Protein AF-A0A813L5T6-F1 (afdb_monomer_lite)

InterPro domains:
  IPR019465 Conserved oligomeric Golgi complex subunit 5 [PTHR13228] (2-78)
  IPR048485 Conserved oligomeric Golgi complex subunit 5, helical domain [PF20649] (8-171)

Foldseek 3Di:
DDPVLVVQCVVVVCVVVSVVVVVVLVVLLVQLLVLCVCCLVVVVVVSLLSSLLSCVVVVNNVVSLVVLLVVLLVQLLPQAQAADPCNVVSVVVSVVSVVSSLVSQQSSQVSQQPDADPPPRHGSQVSCVVVVHNTSSVVSVVSNVVSVVVNVVVNVVPVVRVVVVVVPDDD

Structure (mmCIF, N/CA/C/O backbone):
data_AF-A0A813L5T6-F1
#
_entry.id   AF-A0A813L5T6-F1
#
loop_
_atom_site.group_PDB
_atom_site.id
_atom_site.type_symbol
_atom_site.label_atom_id
_atom_site.label_alt_id
_atom_site.label_comp_id
_atom_site.label_asym_id
_atom_site.label_entity_id
_atom_site.label_seq_id
_atom_site.pdbx_PDB_ins_code
_atom_site.Cartn_x
_atom_site.Cartn_y
_atom_site.Cartn_z
_atom_site.occupancy
_atom_site.B_iso_or_equiv
_atom_site.auth_seq_id
_atom_site.auth_comp_id
_atom_site.auth_asym_id
_atom_site.auth_atom_id
_atom_site.pdbx_PDB_model_num
ATOM 1 N N . MET A 1 1 ? 10.820 -14.654 -14.874 1.00 45.53 1 MET A N 1
ATOM 2 C CA . MET A 1 1 ? 12.162 -14.6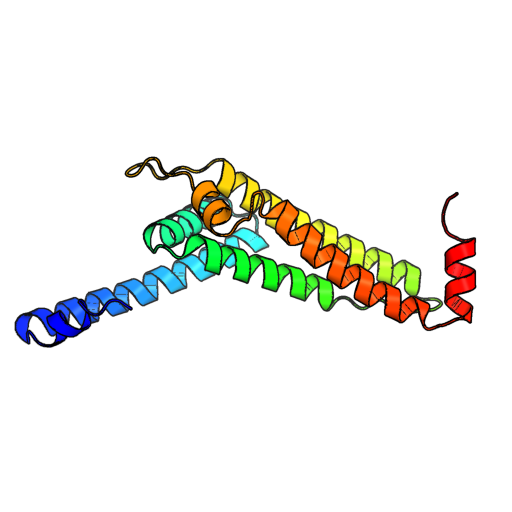13 -15.494 1.00 45.53 1 MET A CA 1
ATOM 3 C C . MET A 1 1 ? 12.047 -15.306 -16.834 1.00 45.53 1 MET A C 1
ATOM 5 O O . MET A 1 1 ? 11.619 -16.454 -16.861 1.00 45.53 1 MET A O 1
ATOM 9 N N . SER A 1 2 ? 12.240 -14.576 -17.932 1.00 45.22 2 SER A N 1
ATOM 10 C CA . SER A 1 2 ? 11.945 -15.094 -19.272 1.00 45.22 2 SER A CA 1
ATOM 11 C C . SER A 1 2 ? 13.064 -16.042 -19.722 1.00 45.22 2 SER A C 1
ATOM 13 O O . SER A 1 2 ? 14.240 -15.810 -19.454 1.00 45.22 2 SER A O 1
ATOM 15 N N . SER A 1 3 ? 12.698 -17.119 -20.417 1.00 49.16 3 SER A N 1
ATOM 16 C CA . SER A 1 3 ? 13.601 -18.161 -20.931 1.00 49.16 3 SER A CA 1
ATOM 17 C C . SER A 1 3 ? 14.729 -17.648 -21.851 1.00 49.16 3 SER A C 1
ATOM 19 O O . SER A 1 3 ? 15.599 -18.431 -22.231 1.00 49.16 3 SER A O 1
ATOM 21 N N . GLN A 1 4 ? 14.717 -16.371 -22.244 1.00 51.31 4 GLN A N 1
ATOM 22 C CA . GLN A 1 4 ? 15.674 -15.782 -23.182 1.00 51.31 4 GLN A CA 1
ATOM 23 C C . GLN A 1 4 ? 16.960 -15.271 -22.512 1.00 51.31 4 GLN A C 1
ATOM 25 O O . GLN A 1 4 ? 18.028 -15.433 -23.098 1.00 51.31 4 GLN A O 1
ATOM 30 N N . GLU A 1 5 ? 16.905 -14.743 -21.281 1.00 53.34 5 GLU A N 1
ATOM 31 C CA . GLU A 1 5 ? 18.108 -14.282 -20.552 1.00 53.34 5 GLU A CA 1
ATOM 32 C C . GLU A 1 5 ? 19.087 -15.443 -20.294 1.00 53.34 5 GLU A C 1
ATOM 34 O O . GLU A 1 5 ? 20.292 -15.315 -20.504 1.00 53.34 5 GLU A O 1
ATOM 39 N N . SER A 1 6 ? 18.550 -16.628 -19.980 1.00 57.72 6 SER A N 1
ATOM 40 C CA . SER A 1 6 ? 19.322 -17.865 -19.785 1.00 57.72 6 SER A CA 1
ATOM 41 C C . SER A 1 6 ? 20.067 -18.339 -21.046 1.00 57.72 6 SER A C 1
ATOM 43 O O . SER A 1 6 ? 21.014 -19.120 -20.944 1.00 57.72 6 SER A O 1
ATOM 45 N N . ASN A 1 7 ? 19.678 -17.883 -22.242 1.00 69.25 7 ASN A N 1
ATOM 46 C CA . ASN A 1 7 ? 20.376 -18.230 -23.483 1.00 69.25 7 ASN A CA 1
ATOM 47 C C . ASN A 1 7 ? 21.547 -17.292 -23.802 1.00 69.25 7 ASN A C 1
ATOM 49 O O . ASN A 1 7 ? 22.483 -17.731 -24.464 1.00 69.25 7 ASN A O 1
ATOM 53 N N . LEU A 1 8 ? 21.539 -16.048 -23.312 1.00 74.62 8 LEU A N 1
ATOM 54 C CA . LEU A 1 8 ? 22.635 -15.098 -23.539 1.00 74.62 8 LEU A CA 1
ATOM 55 C C . LEU A 1 8 ? 23.826 -15.356 -22.606 1.00 74.62 8 LEU A C 1
ATOM 57 O O . LEU A 1 8 ? 24.966 -15.203 -23.026 1.00 74.62 8 LEU A O 1
ATOM 61 N N . GLU A 1 9 ? 23.587 -15.862 -21.391 1.00 69.44 9 GLU A N 1
ATOM 62 C CA . GLU A 1 9 ? 24.652 -16.290 -20.459 1.00 69.44 9 GLU A CA 1
ATOM 63 C C . GLU A 1 9 ? 25.512 -17.454 -20.999 1.00 69.44 9 GLU A C 1
ATOM 65 O O . GLU A 1 9 ? 26.654 -17.660 -20.566 1.00 69.44 9 GLU A O 1
ATOM 70 N N . LYS A 1 10 ? 24.960 -18.222 -21.951 1.00 77.75 10 LYS A N 1
ATOM 71 C CA . LYS A 1 10 ? 25.645 -19.330 -22.636 1.00 77.75 10 LYS A CA 1
ATOM 72 C C . LYS A 1 10 ? 26.619 -18.844 -23.709 1.00 77.75 10 LYS A C 1
ATOM 74 O O . LYS A 1 10 ? 27.488 -19.608 -24.117 1.00 77.75 10 LYS A O 1
ATOM 79 N N . VAL A 1 11 ? 26.494 -17.594 -24.155 1.00 85.44 11 VAL A N 1
ATOM 80 C CA . VAL A 1 11 ? 27.456 -16.961 -25.057 1.00 85.44 11 VAL A CA 1
ATOM 81 C C . VAL A 1 11 ? 28.558 -16.358 -24.192 1.00 85.44 11 VAL A C 1
ATOM 83 O O . VAL A 1 11 ? 28.356 -15.324 -23.564 1.00 85.44 11 VAL A O 1
ATOM 86 N N . GLU A 1 12 ? 29.724 -17.007 -24.130 1.00 82.38 12 GLU A N 1
ATOM 87 C CA . GLU A 1 12 ? 30.806 -16.605 -23.212 1.00 82.38 12 GLU A CA 1
ATOM 88 C C . GLU A 1 12 ? 31.234 -15.143 -23.376 1.00 82.38 12 GLU A C 1
ATOM 90 O O . GLU A 1 12 ? 31.500 -14.477 -22.379 1.00 82.38 12 GLU A O 1
ATOM 95 N N . LEU A 1 13 ? 31.214 -14.629 -24.611 1.00 89.75 13 LEU A N 1
ATOM 96 C CA . LEU A 1 13 ? 31.547 -13.236 -24.912 1.00 89.75 13 LEU A CA 1
ATOM 97 C C . LEU A 1 13 ? 30.579 -12.233 -24.267 1.00 89.75 13 LEU A C 1
ATOM 99 O O . LEU A 1 13 ? 31.000 -11.129 -23.968 1.00 89.75 13 LEU A O 1
ATOM 103 N N . LEU A 1 14 ? 29.310 -12.607 -24.069 1.00 89.75 14 LEU A N 1
ATOM 104 C CA . LEU A 1 14 ? 28.269 -11.731 -23.512 1.00 89.75 14 LEU A CA 1
ATOM 105 C C . LEU A 1 14 ? 28.075 -11.921 -22.005 1.00 89.75 14 LEU A C 1
ATOM 107 O O . LEU A 1 14 ? 27.307 -11.195 -21.372 1.00 89.75 14 LEU A O 1
ATOM 111 N N . ARG A 1 15 ? 28.717 -12.934 -21.412 1.00 88.25 15 ARG A N 1
ATOM 112 C CA . ARG A 1 15 ? 28.550 -13.255 -19.992 1.00 88.25 15 ARG A CA 1
ATOM 113 C C . ARG A 1 15 ? 28.909 -12.074 -19.074 1.00 88.25 15 ARG A C 1
ATOM 115 O O . ARG A 1 15 ? 28.130 -11.834 -18.149 1.00 88.25 15 ARG A O 1
ATOM 122 N N . PRO A 1 16 ? 30.021 -11.337 -19.277 1.00 90.69 16 PRO A N 1
ATOM 123 C CA . PRO A 1 16 ? 30.354 -10.190 -18.431 1.00 90.69 16 PRO A CA 1
ATOM 124 C C . PRO A 1 16 ? 29.270 -9.105 -18.450 1.00 90.69 16 PRO A C 1
ATOM 126 O O . PRO A 1 16 ? 28.887 -8.597 -17.397 1.00 90.69 16 PRO A O 1
ATOM 129 N N . GLU A 1 17 ? 28.726 -8.792 -19.625 1.00 92.44 17 GLU A N 1
ATOM 130 C CA . GLU A 1 17 ? 27.687 -7.782 -19.814 1.00 92.44 17 GLU A CA 1
ATOM 131 C C . GLU A 1 17 ? 26.369 -8.221 -19.181 1.00 92.44 17 GLU A C 1
ATOM 133 O O . GLU A 1 17 ? 25.721 -7.420 -18.512 1.00 92.44 17 GLU A O 1
ATOM 138 N N . VAL A 1 18 ? 25.983 -9.491 -19.333 1.00 89.81 18 VAL A N 1
ATOM 139 C CA . VAL A 1 18 ? 24.761 -10.021 -18.708 1.00 89.81 18 VAL A CA 1
ATOM 140 C C . VAL A 1 18 ? 24.853 -9.952 -17.181 1.00 89.81 18 VAL A C 1
ATOM 142 O O . VAL A 1 18 ? 23.910 -9.494 -16.531 1.00 89.81 18 VAL A O 1
ATOM 145 N N . LEU A 1 19 ? 25.996 -10.334 -16.599 1.00 90.19 19 LEU A N 1
ATOM 146 C CA . LEU A 1 19 ? 26.228 -10.208 -15.156 1.00 90.19 19 LEU A CA 1
ATOM 147 C C . LEU A 1 19 ? 26.190 -8.742 -14.707 1.00 90.19 19 LEU A C 1
ATOM 149 O O . LEU A 1 19 ? 25.531 -8.414 -13.721 1.00 90.19 19 LEU A O 1
ATOM 153 N N . TRP A 1 20 ? 26.824 -7.845 -15.463 1.00 93.44 20 TRP A N 1
ATOM 154 C CA . TRP A 1 20 ? 26.809 -6.416 -15.162 1.00 93.44 20 TRP A CA 1
ATOM 155 C C . TRP A 1 20 ? 25.396 -5.814 -15.231 1.00 93.44 20 TRP A C 1
ATOM 157 O O . TRP A 1 20 ? 24.999 -5.091 -14.315 1.00 93.44 20 TRP A O 1
ATOM 167 N N . ILE A 1 21 ? 24.606 -6.141 -16.263 1.00 91.75 21 ILE A N 1
ATOM 168 C CA . ILE A 1 21 ? 23.203 -5.710 -16.405 1.00 91.75 21 ILE A CA 1
ATOM 169 C C . ILE A 1 21 ? 22.378 -6.209 -15.218 1.00 91.75 21 ILE A C 1
ATOM 171 O O . ILE A 1 21 ? 21.594 -5.446 -14.648 1.00 91.75 21 ILE A O 1
ATOM 175 N N . ARG A 1 22 ? 22.577 -7.465 -14.807 1.00 89.69 22 ARG A N 1
ATOM 176 C CA . ARG A 1 22 ? 21.892 -8.048 -13.652 1.00 89.69 22 ARG A CA 1
ATOM 177 C C . ARG A 1 22 ? 22.216 -7.291 -12.367 1.00 89.69 22 ARG A C 1
ATOM 179 O O . ARG A 1 22 ? 21.299 -6.908 -11.639 1.00 89.69 22 ARG A O 1
ATOM 186 N N . ASP A 1 23 ? 23.491 -7.026 -12.110 1.00 93.44 23 ASP A N 1
ATOM 187 C CA . ASP A 1 23 ? 23.920 -6.287 -10.923 1.00 93.44 23 ASP A CA 1
ATOM 188 C C . ASP A 1 23 ? 23.400 -4.844 -10.935 1.00 93.44 23 ASP A C 1
ATOM 190 O O . ASP A 1 23 ? 22.936 -4.337 -9.910 1.00 93.44 23 ASP A O 1
ATOM 194 N N . CYS A 1 24 ? 23.415 -4.183 -12.097 1.00 92.19 24 CYS A N 1
ATOM 195 C CA . CYS A 1 24 ? 22.773 -2.885 -12.301 1.00 92.19 24 CYS A CA 1
ATOM 196 C C . CYS A 1 24 ? 21.279 -2.940 -11.960 1.00 92.19 24 CYS A C 1
ATOM 198 O O . CYS A 1 24 ? 20.800 -2.102 -11.196 1.00 92.19 24 CYS A O 1
ATOM 200 N N . GLY A 1 25 ? 20.553 -3.941 -12.464 1.00 91.38 25 GLY A N 1
ATOM 201 C CA . GLY A 1 25 ? 19.127 -4.124 -12.201 1.00 91.38 25 GLY A CA 1
ATOM 202 C C . GLY A 1 25 ? 18.817 -4.311 -10.714 1.00 91.38 25 GLY A C 1
ATOM 203 O O . GLY A 1 25 ? 17.872 -3.708 -10.200 1.00 91.38 25 GLY A O 1
ATOM 204 N N . ILE A 1 26 ? 19.645 -5.079 -9.998 1.00 91.81 26 ILE A N 1
ATOM 205 C CA . ILE A 1 26 ? 19.531 -5.251 -8.541 1.00 91.81 26 ILE A CA 1
ATOM 206 C C . ILE A 1 26 ? 19.729 -3.911 -7.824 1.00 91.81 26 ILE A C 1
ATOM 208 O O . ILE A 1 26 ? 18.926 -3.556 -6.959 1.00 91.81 26 ILE A O 1
ATOM 212 N N . ARG A 1 27 ? 20.767 -3.145 -8.189 1.00 94.75 27 ARG A N 1
ATOM 213 C CA . ARG A 1 27 ? 21.044 -1.837 -7.574 1.00 94.75 27 ARG A CA 1
ATOM 214 C C . ARG A 1 27 ? 19.917 -0.838 -7.811 1.00 94.75 27 ARG A C 1
ATOM 216 O O . ARG A 1 27 ? 19.484 -0.197 -6.860 1.00 94.75 27 ARG A O 1
ATOM 223 N N . VAL A 1 28 ? 19.421 -0.742 -9.045 1.00 95.81 28 VAL A N 1
ATOM 224 C CA . VAL A 1 28 ? 18.318 0.159 -9.412 1.00 95.81 28 VAL A CA 1
ATOM 225 C C . VAL A 1 28 ? 17.057 -0.188 -8.626 1.00 95.81 28 VAL A C 1
ATOM 227 O O . VAL A 1 28 ? 16.472 0.690 -8.000 1.00 95.81 28 VAL A O 1
ATOM 230 N N . ARG A 1 29 ? 16.678 -1.473 -8.574 1.00 94.25 29 ARG A N 1
ATOM 231 C CA . ARG A 1 29 ? 15.505 -1.914 -7.805 1.00 94.25 29 ARG A CA 1
ATOM 232 C C . ARG A 1 29 ? 15.652 -1.581 -6.322 1.00 94.25 29 ARG A C 1
ATOM 234 O O . ARG A 1 29 ? 14.725 -1.036 -5.734 1.00 94.25 29 ARG A O 1
ATOM 241 N N . ARG A 1 30 ? 16.817 -1.865 -5.733 1.00 94.69 30 ARG A N 1
ATOM 242 C CA . ARG A 1 30 ? 17.091 -1.568 -4.322 1.00 94.69 30 ARG A CA 1
ATOM 243 C C . ARG A 1 30 ? 17.006 -0.070 -4.031 1.00 94.69 30 ARG A C 1
ATOM 245 O O . ARG A 1 30 ? 16.377 0.305 -3.051 1.00 94.69 30 ARG A O 1
ATOM 252 N N . GLN A 1 31 ? 17.609 0.772 -4.870 1.00 96.25 31 GLN A N 1
ATOM 253 C CA . GLN A 1 31 ? 17.557 2.223 -4.686 1.00 96.25 31 GLN A CA 1
ATOM 254 C C . GLN A 1 31 ? 16.117 2.736 -4.759 1.00 96.25 31 GLN A C 1
ATOM 256 O O . GLN A 1 31 ? 15.689 3.467 -3.875 1.00 96.25 31 GLN A O 1
ATOM 261 N N . SER A 1 32 ? 15.338 2.295 -5.750 1.00 96.56 32 SER A N 1
ATOM 262 C CA . SER A 1 32 ? 13.938 2.711 -5.878 1.00 96.56 32 SER A CA 1
ATOM 263 C C . SER A 1 32 ? 13.052 2.217 -4.735 1.00 96.56 32 SER A C 1
ATOM 265 O O . SER A 1 32 ? 12.101 2.900 -4.371 1.00 96.56 32 SER A O 1
ATOM 267 N N . GLU A 1 33 ? 13.347 1.060 -4.135 1.00 95.19 33 GLU A N 1
ATOM 268 C CA . GLU A 1 33 ? 12.655 0.612 -2.918 1.00 95.19 33 GLU A CA 1
ATOM 269 C C . GLU A 1 33 ? 12.949 1.531 -1.723 1.00 95.19 33 GLU A C 1
ATOM 271 O O . GLU A 1 33 ? 12.037 1.852 -0.962 1.00 95.19 33 GLU A O 1
ATOM 276 N N . GLU A 1 34 ? 14.187 2.000 -1.572 1.00 94.25 34 GLU A N 1
ATOM 277 C CA . GLU A 1 34 ? 14.545 2.963 -0.524 1.00 94.25 34 GLU A CA 1
ATOM 278 C C . GLU A 1 34 ? 13.951 4.354 -0.785 1.00 94.25 34 GLU A C 1
ATOM 280 O O . GLU A 1 34 ? 13.429 4.983 0.142 1.00 94.25 34 GLU A O 1
ATOM 285 N N . ASP A 1 35 ? 13.938 4.804 -2.040 1.00 95.94 35 ASP A N 1
ATOM 286 C CA . ASP A 1 35 ? 13.299 6.057 -2.449 1.00 95.94 35 ASP A CA 1
ATOM 287 C C . ASP A 1 35 ? 11.784 6.012 -2.202 1.00 95.94 35 ASP A C 1
ATOM 289 O O . ASP A 1 35 ? 11.213 6.981 -1.698 1.00 95.94 35 ASP A O 1
ATOM 293 N N . LEU A 1 36 ? 11.131 4.874 -2.480 1.00 96.38 36 LEU A N 1
ATOM 294 C CA . LEU A 1 36 ? 9.711 4.670 -2.194 1.00 96.38 36 LEU A CA 1
ATOM 295 C C . LEU A 1 36 ? 9.437 4.748 -0.689 1.00 96.38 36 LEU A C 1
ATOM 297 O O . LEU A 1 36 ? 8.581 5.520 -0.264 1.00 96.38 36 LEU A O 1
ATOM 301 N N . LYS A 1 37 ? 10.178 3.994 0.134 1.00 92.31 37 LYS A N 1
ATOM 302 C CA . LYS A 1 37 ? 10.002 4.004 1.598 1.00 92.31 37 LYS A CA 1
ATOM 303 C C . LYS A 1 37 ? 10.214 5.394 2.184 1.00 92.31 37 LYS A C 1
ATOM 305 O O . LYS A 1 37 ? 9.410 5.862 2.991 1.00 92.31 37 LYS A O 1
ATOM 310 N N . THR A 1 38 ? 11.297 6.055 1.785 1.00 90.56 38 THR A N 1
ATOM 311 C CA . THR A 1 38 ? 11.644 7.397 2.262 1.00 90.56 38 THR A CA 1
ATOM 312 C C . THR A 1 38 ? 10.600 8.407 1.802 1.00 90.56 38 THR A C 1
ATOM 314 O O . THR A 1 38 ? 10.117 9.206 2.601 1.00 90.56 38 THR A O 1
ATOM 317 N N . GLY A 1 39 ? 10.179 8.309 0.541 1.00 93.81 39 GLY A N 1
ATOM 318 C CA . GLY A 1 39 ? 9.126 9.116 -0.052 1.00 93.81 39 GLY A CA 1
ATOM 319 C C . GLY A 1 39 ? 7.796 9.010 0.691 1.00 93.81 39 GLY A C 1
ATOM 320 O O . GLY A 1 39 ? 7.221 10.034 1.051 1.00 93.81 39 GLY A O 1
ATOM 321 N N . VAL A 1 40 ? 7.353 7.790 1.005 1.00 93.88 40 VAL A N 1
ATOM 322 C CA . VAL A 1 40 ? 6.113 7.536 1.757 1.00 93.88 40 VAL A CA 1
ATOM 323 C C . VAL A 1 40 ? 6.216 8.057 3.192 1.00 93.88 40 VAL A C 1
ATOM 325 O O . VAL A 1 40 ? 5.279 8.668 3.704 1.00 93.88 40 VAL A O 1
ATOM 328 N N . ARG A 1 41 ? 7.352 7.839 3.864 1.00 89.00 41 ARG A N 1
ATOM 329 C CA . ARG A 1 41 ? 7.525 8.218 5.276 1.00 89.00 41 ARG A CA 1
ATOM 330 C C . ARG A 1 41 ? 7.696 9.718 5.481 1.00 89.00 41 ARG A C 1
ATOM 332 O O . ARG A 1 41 ? 7.176 10.246 6.461 1.00 89.00 41 ARG A O 1
ATOM 339 N N . GLN A 1 42 ? 8.437 10.375 4.592 1.00 90.31 42 GLN A N 1
ATOM 340 C CA . GLN A 1 42 ? 8.840 11.779 4.722 1.00 90.31 42 GLN A CA 1
ATOM 341 C C . GLN A 1 42 ? 8.024 12.728 3.834 1.00 90.31 42 GLN A C 1
ATOM 343 O O . GLN A 1 42 ? 8.236 13.934 3.888 1.00 90.31 42 GLN A O 1
ATOM 348 N N . GLY A 1 43 ? 7.120 12.211 2.996 1.00 88.12 43 GLY A N 1
ATOM 349 C CA . GLY A 1 43 ? 6.365 13.026 2.042 1.00 88.12 43 GLY A CA 1
ATOM 350 C C . GLY A 1 43 ? 7.221 13.578 0.895 1.00 88.12 43 GLY A C 1
ATOM 351 O O . GLY A 1 43 ? 6.872 14.594 0.298 1.00 88.12 43 GLY A O 1
ATOM 352 N N . ASN A 1 44 ? 8.353 12.939 0.575 1.00 92.88 44 ASN A N 1
ATOM 353 C CA . ASN A 1 44 ? 9.222 13.375 -0.520 1.00 92.88 44 ASN A CA 1
ATOM 354 C C . ASN A 1 44 ? 8.634 12.947 -1.876 1.00 92.88 44 ASN A C 1
ATOM 356 O O . ASN A 1 44 ? 8.900 11.851 -2.376 1.00 92.88 44 ASN A O 1
ATOM 360 N N . GLN A 1 45 ? 7.847 13.839 -2.481 1.00 91.62 45 GLN A N 1
ATOM 361 C CA . GLN A 1 45 ? 7.168 13.593 -3.756 1.00 91.62 45 GLN A CA 1
ATOM 362 C C . GLN A 1 45 ? 8.129 13.321 -4.920 1.00 91.62 45 GLN A C 1
ATOM 364 O O . GLN A 1 45 ? 7.792 12.549 -5.816 1.00 91.62 45 GLN A O 1
ATOM 369 N N . ILE A 1 46 ? 9.330 13.911 -4.917 1.00 91.81 46 ILE A N 1
ATOM 370 C CA . ILE A 1 46 ? 10.324 13.687 -5.977 1.00 91.81 46 ILE A CA 1
ATOM 371 C C . ILE A 1 46 ? 10.827 12.243 -5.908 1.00 91.81 46 ILE A C 1
ATOM 373 O O . ILE A 1 46 ? 10.809 11.546 -6.922 1.00 91.81 46 ILE A O 1
ATOM 377 N N . ALA A 1 47 ? 11.204 11.774 -4.714 1.00 93.69 47 ALA A N 1
ATOM 378 C CA . ALA A 1 47 ? 11.650 10.397 -4.502 1.00 93.69 47 ALA A CA 1
ATOM 379 C C . ALA A 1 47 ? 10.555 9.382 -4.873 1.00 93.69 47 ALA A C 1
ATOM 381 O O . ALA A 1 47 ? 10.821 8.435 -5.612 1.00 93.69 47 ALA A O 1
ATOM 382 N N . LEU A 1 48 ? 9.304 9.632 -4.457 1.00 95.00 48 LEU A N 1
ATOM 383 C CA . LEU A 1 48 ? 8.150 8.823 -4.867 1.00 95.00 48 LEU A CA 1
ATOM 384 C C . LEU A 1 48 ? 8.006 8.787 -6.387 1.00 95.00 48 LEU A C 1
ATOM 386 O O . LEU A 1 48 ? 7.933 7.720 -6.988 1.00 95.00 48 LEU A O 1
ATOM 390 N N . SER A 1 49 ? 7.999 9.958 -7.021 1.00 93.94 49 SER A N 1
ATOM 391 C CA . SER A 1 49 ? 7.843 10.095 -8.463 1.00 93.94 49 SER A CA 1
ATOM 392 C C . SER A 1 49 ? 8.905 9.289 -9.219 1.00 93.94 49 SER A C 1
ATOM 394 O O . SER A 1 49 ? 8.554 8.529 -10.127 1.00 93.94 49 SER A O 1
ATOM 396 N N . VAL A 1 50 ? 10.178 9.395 -8.831 1.00 94.31 50 VAL A N 1
ATOM 397 C CA . VAL A 1 50 ? 11.281 8.642 -9.448 1.00 94.31 50 VAL A CA 1
ATOM 398 C C . VAL A 1 50 ? 11.109 7.137 -9.235 1.00 94.31 50 VAL A C 1
ATOM 400 O O . VAL A 1 50 ? 11.147 6.381 -10.208 1.00 94.31 50 VAL A O 1
ATOM 403 N N . ALA A 1 51 ? 10.847 6.700 -8.001 1.00 96.88 51 ALA A N 1
ATOM 404 C CA . ALA A 1 51 ? 10.664 5.288 -7.677 1.00 96.88 51 ALA A CA 1
ATOM 405 C C . ALA A 1 51 ? 9.523 4.649 -8.484 1.00 96.88 51 ALA A C 1
ATOM 407 O O . ALA A 1 51 ? 9.703 3.591 -9.089 1.00 96.88 51 ALA A O 1
ATOM 408 N N . LEU A 1 52 ? 8.367 5.318 -8.561 1.00 96.62 52 LEU A N 1
ATOM 409 C CA . LEU A 1 52 ? 7.215 4.833 -9.323 1.00 96.62 52 LEU A CA 1
ATOM 410 C C . LEU A 1 52 ? 7.548 4.658 -10.808 1.00 96.62 52 LEU A C 1
ATOM 412 O O . LEU A 1 52 ? 7.146 3.661 -11.405 1.00 96.62 52 LEU A O 1
ATOM 416 N N . GLN A 1 53 ? 8.301 5.591 -11.402 1.00 95.75 53 GLN A N 1
ATOM 417 C CA . GLN A 1 53 ? 8.709 5.476 -12.805 1.00 95.75 53 GLN A CA 1
ATOM 418 C C . GLN A 1 53 ? 9.623 4.273 -13.031 1.00 95.75 53 GLN A C 1
ATOM 420 O O . GLN A 1 53 ? 9.431 3.528 -13.99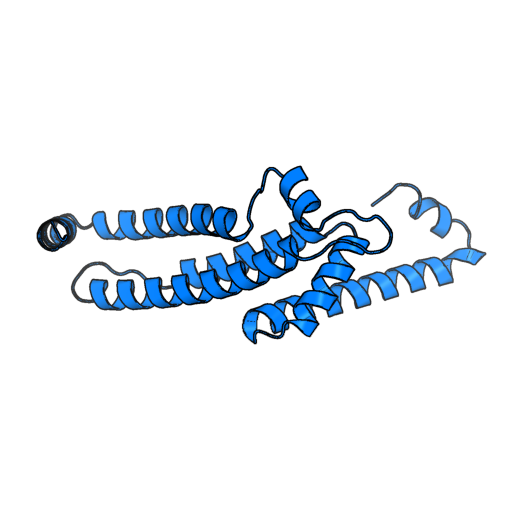1 1.00 95.75 53 GLN A O 1
ATOM 425 N N . VAL A 1 54 ? 10.587 4.044 -12.137 1.00 96.06 54 VAL A N 1
ATOM 426 C CA . VAL A 1 54 ? 11.456 2.867 -12.224 1.00 96.06 54 VAL A CA 1
ATOM 427 C C . VAL A 1 54 ? 10.630 1.587 -12.131 1.00 96.06 54 VAL A C 1
ATOM 429 O O . VAL A 1 54 ? 10.798 0.693 -12.958 1.00 96.06 54 VAL A O 1
ATOM 432 N N . PHE A 1 55 ? 9.696 1.489 -11.184 1.00 96.81 55 PHE A N 1
ATOM 433 C CA . PHE A 1 55 ? 8.866 0.291 -11.061 1.00 96.81 55 PHE A CA 1
ATOM 434 C C . PHE A 1 55 ? 7.922 0.082 -12.241 1.00 96.81 55 PHE A C 1
ATOM 436 O O . PHE A 1 55 ? 7.688 -1.068 -12.612 1.00 96.81 55 PHE A O 1
ATOM 443 N N . PHE A 1 56 ? 7.409 1.154 -12.845 1.00 96.50 56 PHE A N 1
ATOM 444 C CA . PHE A 1 56 ? 6.640 1.065 -14.081 1.00 96.50 56 PHE A CA 1
ATOM 445 C C . PHE A 1 56 ? 7.492 0.472 -15.210 1.00 96.50 56 PHE A C 1
ATOM 447 O O . PHE A 1 56 ? 7.109 -0.532 -15.810 1.00 96.50 56 PHE A O 1
ATOM 454 N N . ASN A 1 57 ? 8.695 1.016 -15.420 1.00 94.50 57 ASN A N 1
ATOM 455 C CA . ASN A 1 57 ? 9.618 0.563 -16.464 1.00 94.50 57 ASN A CA 1
ATOM 456 C C . ASN A 1 57 ? 10.077 -0.888 -16.247 1.00 94.50 57 ASN A C 1
ATOM 458 O O . ASN A 1 57 ? 10.231 -1.644 -17.202 1.00 94.50 57 ASN A O 1
ATOM 462 N N . LEU A 1 58 ? 10.256 -1.297 -14.987 1.00 93.81 58 LEU A N 1
ATOM 463 C CA . LEU A 1 58 ? 10.594 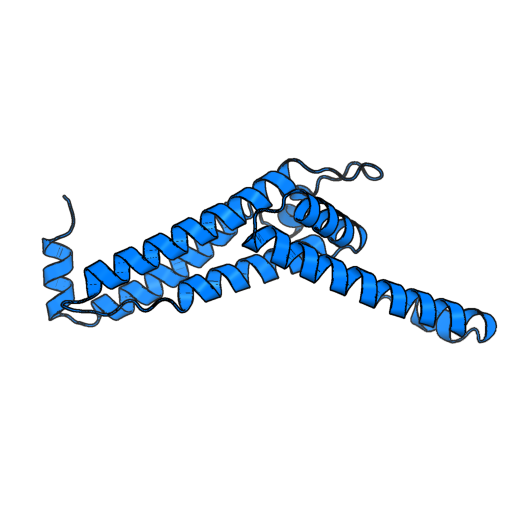-2.671 -14.600 1.00 93.81 58 LEU A CA 1
ATOM 464 C C . LEU A 1 58 ? 9.377 -3.611 -14.536 1.00 93.81 58 LEU A C 1
ATOM 466 O O . LEU A 1 58 ? 9.519 -4.744 -14.070 1.00 93.81 58 LEU A O 1
ATOM 470 N N . GLN A 1 59 ? 8.192 -3.151 -14.954 1.00 94.06 59 GLN A N 1
ATOM 471 C CA . GLN A 1 59 ? 6.934 -3.907 -14.945 1.00 94.06 59 GLN A CA 1
ATOM 472 C C . GLN A 1 59 ? 6.595 -4.508 -13.571 1.00 94.06 59 GLN A C 1
ATOM 474 O O . GLN A 1 59 ? 6.026 -5.591 -13.457 1.00 94.06 59 GLN A O 1
ATOM 479 N N . SER A 1 60 ? 6.956 -3.801 -12.501 1.00 95.62 60 SER A N 1
ATOM 480 C CA . SER A 1 60 ? 6.732 -4.230 -11.121 1.00 95.62 60 SER A CA 1
ATOM 481 C C . SER A 1 60 ? 6.051 -3.165 -10.265 1.00 95.62 60 SER A C 1
ATOM 483 O O . SER A 1 60 ? 6.183 -3.202 -9.046 1.00 95.62 60 SER A O 1
ATOM 485 N N . LEU A 1 61 ? 5.342 -2.215 -10.882 1.00 96.75 61 LEU A N 1
ATOM 486 C CA . LEU A 1 61 ? 4.661 -1.124 -10.180 1.00 96.75 61 LEU A CA 1
ATOM 487 C C . LEU A 1 61 ? 3.633 -1.638 -9.166 1.00 96.75 61 LEU A C 1
ATOM 489 O O . LEU A 1 61 ? 3.776 -1.372 -7.975 1.00 96.75 61 LEU A O 1
ATOM 493 N N . TRP A 1 62 ? 2.639 -2.412 -9.610 1.00 97.12 62 TRP A N 1
ATOM 494 C CA . TRP A 1 62 ? 1.592 -2.909 -8.714 1.00 97.12 62 TRP A CA 1
ATOM 495 C C . TRP A 1 62 ? 2.127 -3.775 -7.558 1.00 97.12 62 TRP A C 1
ATOM 497 O O . TRP A 1 62 ? 1.797 -3.472 -6.411 1.00 97.12 62 TRP A O 1
ATOM 507 N N . PRO A 1 63 ? 3.008 -4.773 -7.782 1.00 96.94 63 PRO A N 1
ATOM 508 C CA . PRO A 1 63 ? 3.599 -5.537 -6.684 1.00 96.94 63 PRO A CA 1
ATOM 509 C C . PRO A 1 63 ? 4.262 -4.669 -5.605 1.00 96.94 63 PRO A C 1
ATOM 511 O O . PRO A 1 63 ? 4.143 -4.971 -4.419 1.00 96.94 63 PRO A O 1
ATOM 514 N N . GLN A 1 64 ? 4.932 -3.582 -5.999 1.00 97.00 64 GLN A N 1
ATOM 515 C CA . GLN A 1 64 ? 5.611 -2.682 -5.063 1.00 97.00 64 GLN A CA 1
ATOM 516 C C . GLN A 1 64 ? 4.629 -1.771 -4.316 1.00 97.00 64 GLN A C 1
ATOM 518 O O . GLN A 1 64 ? 4.753 -1.606 -3.104 1.00 97.00 64 GLN A O 1
ATOM 523 N N . LEU A 1 65 ? 3.604 -1.251 -5.001 1.00 97.19 65 LEU A N 1
ATOM 524 C CA . LEU A 1 65 ? 2.521 -0.489 -4.368 1.00 97.19 65 LEU A CA 1
ATOM 525 C C . LEU A 1 65 ? 1.750 -1.340 -3.354 1.00 97.19 65 LEU A C 1
ATOM 527 O O . LEU A 1 65 ? 1.519 -0.906 -2.227 1.00 97.19 65 LEU A O 1
ATOM 531 N N . LYS A 1 66 ? 1.409 -2.577 -3.727 1.00 97.06 66 LYS A N 1
ATOM 532 C CA . LYS A 1 66 ? 0.733 -3.536 -2.850 1.00 97.06 66 LYS A CA 1
ATOM 533 C C . LYS A 1 66 ? 1.574 -3.859 -1.616 1.00 97.06 66 LYS A C 1
ATOM 535 O O . LYS A 1 66 ? 1.036 -3.895 -0.513 1.00 97.06 66 LYS A O 1
ATOM 540 N N . LYS A 1 67 ? 2.885 -4.060 -1.790 1.00 96.75 67 LYS A N 1
ATOM 541 C CA . LYS A 1 67 ? 3.827 -4.297 -0.687 1.00 96.75 67 LYS A CA 1
ATOM 542 C C . LYS A 1 67 ? 3.839 -3.127 0.298 1.00 96.75 67 LYS A C 1
ATOM 544 O O . LYS A 1 67 ? 3.598 -3.344 1.478 1.00 96.75 67 LYS A O 1
ATOM 549 N N . VAL A 1 68 ? 4.035 -1.897 -0.180 1.00 96.31 68 VAL A N 1
ATOM 550 C CA . VAL A 1 68 ? 4.014 -0.704 0.686 1.00 96.31 68 VAL A CA 1
ATOM 551 C C . VAL A 1 68 ? 2.658 -0.522 1.365 1.00 96.31 68 VAL A C 1
ATOM 553 O O . VAL A 1 68 ? 2.607 -0.253 2.559 1.00 96.31 68 VAL A O 1
ATOM 556 N N . SER A 1 69 ? 1.552 -0.725 0.646 1.00 96.44 69 SER A N 1
ATOM 557 C CA . SER A 1 69 ? 0.210 -0.657 1.232 1.00 96.44 69 SER A CA 1
ATOM 558 C C . SER A 1 69 ? 0.032 -1.668 2.369 1.00 96.44 69 SER A C 1
ATOM 560 O O . SER A 1 69 ? -0.610 -1.348 3.368 1.00 96.44 69 SER A O 1
ATOM 562 N N . ALA A 1 70 ? 0.587 -2.875 2.229 1.00 96.81 70 ALA A N 1
ATOM 563 C CA . ALA A 1 70 ? 0.546 -3.899 3.267 1.00 96.81 70 ALA A CA 1
ATOM 564 C C . ALA A 1 70 ? 1.427 -3.536 4.474 1.00 96.81 70 ALA A C 1
ATOM 566 O O . ALA A 1 70 ? 0.990 -3.720 5.604 1.00 96.81 70 ALA A O 1
ATOM 567 N N . GLU A 1 71 ? 2.617 -2.968 4.256 1.00 95.94 71 GLU A N 1
ATOM 568 C CA . GLU A 1 71 ? 3.497 -2.487 5.334 1.00 95.94 71 GLU A CA 1
ATOM 569 C C . GLU A 1 71 ? 2.815 -1.378 6.163 1.00 95.94 71 GLU A C 1
ATOM 571 O O . GLU A 1 71 ? 2.804 -1.431 7.392 1.00 95.94 71 GLU A O 1
ATOM 576 N N . LEU A 1 72 ? 2.162 -0.409 5.508 1.00 95.75 72 LEU A N 1
ATOM 577 C CA . LEU A 1 72 ? 1.411 0.652 6.197 1.00 95.75 72 LEU A CA 1
ATOM 578 C C . LEU A 1 72 ? 0.192 0.094 6.952 1.00 95.75 72 LEU A C 1
ATOM 580 O O . LEU A 1 72 ? -0.130 0.548 8.052 1.00 95.75 72 LEU A O 1
ATOM 584 N N . LEU A 1 73 ? -0.484 -0.907 6.380 1.00 96.50 73 LEU A N 1
ATOM 585 C CA . LEU A 1 73 ? -1.584 -1.602 7.046 1.00 96.50 73 LEU A CA 1
ATOM 586 C C . LEU A 1 73 ? -1.095 -2.372 8.276 1.00 96.50 73 LEU A C 1
ATOM 588 O O . LEU A 1 73 ? -1.797 -2.412 9.283 1.00 96.50 73 LEU A O 1
ATOM 592 N N . GLU A 1 74 ? 0.092 -2.971 8.212 1.00 95.62 74 GLU A N 1
ATOM 593 C CA . GLU A 1 74 ? 0.687 -3.695 9.330 1.00 95.62 74 GLU A CA 1
ATOM 594 C C . GLU A 1 74 ? 0.997 -2.755 10.503 1.00 95.62 74 GLU A C 1
ATOM 596 O O . GLU A 1 74 ? 0.636 -3.072 11.637 1.00 95.62 74 GLU A O 1
ATOM 601 N N . GLU A 1 75 ? 1.549 -1.564 10.240 1.00 92.62 75 GLU A N 1
ATOM 602 C CA . GLU A 1 75 ? 1.744 -0.526 11.267 1.00 92.62 75 GLU A CA 1
ATOM 603 C C . GLU A 1 75 ? 0.417 -0.186 11.975 1.00 92.62 75 GLU A C 1
ATOM 605 O O . GLU A 1 75 ? 0.354 -0.103 13.204 1.00 92.62 75 GLU A O 1
ATOM 610 N N . PHE A 1 76 ? -0.680 -0.064 11.217 1.00 94.25 76 PHE A N 1
ATOM 611 C CA . PHE A 1 76 ? -2.019 0.098 11.787 1.00 94.25 76 PHE A CA 1
ATOM 612 C C . PHE A 1 76 ? -2.489 -1.144 12.553 1.00 94.25 76 PHE A C 1
ATOM 614 O O . PHE A 1 76 ? -3.043 -1.025 13.646 1.00 94.25 76 PHE A O 1
ATOM 621 N N . ALA A 1 77 ? -2.288 -2.347 12.018 1.00 92.69 77 ALA A N 1
ATOM 622 C CA . ALA A 1 77 ? -2.734 -3.596 12.626 1.00 92.69 77 ALA A CA 1
ATOM 623 C C . ALA A 1 77 ? -2.041 -3.873 13.972 1.00 92.69 77 ALA A C 1
ATOM 625 O O . ALA A 1 77 ? -2.677 -4.422 14.875 1.00 92.69 77 ALA A O 1
ATOM 626 N N . GLN A 1 78 ? -0.791 -3.439 14.136 1.00 92.12 78 GLN A N 1
ATOM 627 C CA . GLN A 1 78 ? -0.015 -3.595 15.368 1.00 92.12 78 GLN A CA 1
ATOM 628 C C . GLN A 1 78 ? -0.464 -2.656 16.503 1.00 92.12 78 GLN A C 1
ATOM 630 O O . GLN A 1 78 ? -0.237 -2.973 17.671 1.00 92.12 78 GLN A O 1
ATOM 635 N N . ALA A 1 79 ? -1.152 -1.545 16.207 1.00 92.12 79 ALA A N 1
ATOM 636 C CA . ALA A 1 79 ? -1.666 -0.648 17.246 1.00 92.12 79 ALA A CA 1
ATOM 637 C C . ALA A 1 79 ? -2.666 -1.386 18.172 1.00 92.12 79 ALA A C 1
ATOM 639 O O . ALA A 1 79 ? -3.646 -1.956 17.682 1.00 92.12 79 ALA A O 1
ATOM 640 N N . PRO A 1 80 ? -2.472 -1.416 19.501 1.00 90.62 80 PRO A N 1
ATOM 641 C CA . PRO A 1 80 ? -3.335 -2.184 20.394 1.00 90.62 80 PRO A CA 1
ATOM 642 C C . PRO A 1 80 ? -4.717 -1.539 20.522 1.00 90.62 80 PRO A C 1
ATOM 644 O O . PRO A 1 80 ? -4.830 -0.323 20.637 1.00 90.62 80 PRO A O 1
ATOM 647 N N . LEU A 1 81 ? -5.773 -2.355 20.546 1.00 92.94 81 LEU A N 1
ATOM 648 C CA . LEU A 1 81 ? -7.136 -1.910 20.847 1.00 92.94 81 LEU A CA 1
ATOM 649 C C . LEU A 1 81 ? -7.680 -2.723 22.037 1.00 92.94 81 LEU A C 1
ATOM 651 O O . LEU A 1 81 ? -8.269 -3.786 21.826 1.00 92.94 81 LEU A O 1
ATOM 655 N N . PRO A 1 82 ? -7.413 -2.292 23.285 1.00 91.19 82 PRO A N 1
ATOM 656 C CA . PRO A 1 82 ? -7.852 -3.004 24.481 1.00 91.19 82 PRO A CA 1
ATOM 657 C C . PRO A 1 82 ? -9.351 -2.805 24.743 1.00 91.19 82 PRO A C 1
ATOM 659 O O . PRO A 1 82 ? -9.930 -1.791 24.363 1.00 91.19 82 PRO A O 1
ATOM 662 N N . ALA A 1 83 ? -9.969 -3.758 25.441 1.00 88.12 83 ALA A N 1
ATOM 663 C CA . ALA A 1 83 ? -11.290 -3.571 26.042 1.00 88.12 83 ALA A CA 1
ATOM 664 C C . ALA A 1 83 ? -11.177 -2.883 27.417 1.00 88.12 83 ALA A C 1
ATOM 666 O O . ALA A 1 83 ? -10.120 -2.916 28.052 1.00 88.12 83 ALA A O 1
ATOM 667 N N . GLY A 1 84 ? -12.273 -2.289 27.898 1.00 87.19 84 GLY A N 1
ATOM 668 C CA . GLY A 1 84 ? -12.345 -1.696 29.236 1.00 87.19 84 GLY A CA 1
ATOM 669 C C . GLY A 1 84 ? -11.890 -0.235 29.296 1.00 87.19 84 GLY A C 1
ATOM 670 O O . GLY A 1 84 ? -12.053 0.519 28.342 1.00 87.19 84 GLY A O 1
ATOM 671 N N . ALA A 1 85 ? -11.335 0.181 30.438 1.00 86.69 85 ALA A N 1
ATOM 672 C CA . ALA A 1 85 ? -11.081 1.593 30.756 1.00 86.69 85 ALA A CA 1
ATOM 673 C C . ALA A 1 85 ? -10.158 2.321 29.757 1.00 86.69 85 ALA A C 1
ATOM 675 O O . ALA A 1 85 ? -10.321 3.517 29.536 1.00 86.69 85 ALA A O 1
ATOM 676 N N . CYS A 1 86 ? -9.223 1.607 29.122 1.00 89.88 86 CYS A N 1
ATOM 677 C CA . CYS A 1 86 ? -8.283 2.185 28.155 1.00 89.88 86 CYS A CA 1
ATOM 678 C C . CYS A 1 86 ? -8.780 2.134 26.700 1.00 89.88 86 CYS A C 1
ATOM 680 O O . CYS A 1 86 ? -8.029 2.494 25.795 1.00 89.88 86 CYS A O 1
ATOM 682 N N . PHE A 1 87 ? -10.006 1.663 26.444 1.00 91.31 87 PHE A N 1
ATOM 683 C CA . PHE A 1 87 ? -10.519 1.495 25.083 1.00 91.31 87 PHE A CA 1
ATOM 684 C C . PHE A 1 87 ? -10.549 2.807 24.304 1.00 91.31 87 PHE A C 1
ATOM 686 O O . PHE A 1 87 ? -10.053 2.832 23.187 1.00 91.31 87 PHE A O 1
ATOM 693 N N . HIS A 1 88 ? -11.090 3.887 24.878 1.00 91.00 88 HIS A N 1
ATOM 694 C CA . HIS A 1 88 ? -11.221 5.171 24.174 1.00 91.00 88 HIS A CA 1
ATOM 695 C C . HIS A 1 88 ? -9.858 5.734 23.768 1.00 91.00 88 HIS A C 1
ATOM 697 O O . HIS A 1 88 ? -9.669 6.111 22.616 1.00 91.00 88 HIS A O 1
ATOM 703 N N . GLN A 1 89 ? -8.876 5.677 24.672 1.00 93.31 89 GLN A N 1
ATOM 704 C CA . GLN A 1 89 ? -7.494 6.055 24.369 1.00 93.31 89 GLN A CA 1
ATOM 705 C C . GLN A 1 89 ? -6.884 5.150 23.285 1.00 93.31 89 GLN A C 1
ATOM 707 O O . GLN A 1 89 ? -6.249 5.630 22.350 1.00 93.31 89 GLN A O 1
ATOM 712 N N . GLY A 1 90 ? -7.086 3.832 23.381 1.00 93.94 90 GLY A N 1
ATOM 713 C CA . GLY A 1 90 ? -6.614 2.889 22.366 1.00 93.94 90 GLY A CA 1
ATOM 714 C C . GLY A 1 90 ? -7.266 3.120 21.001 1.00 93.94 90 GLY A C 1
ATOM 715 O O . GLY A 1 90 ? -6.588 3.066 19.977 1.00 93.94 90 GLY A O 1
ATOM 716 N N . LEU A 1 91 ? -8.566 3.416 20.975 1.00 94.12 91 LEU A N 1
ATOM 717 C CA . LEU A 1 91 ? -9.325 3.742 19.775 1.00 94.12 91 LEU A CA 1
ATOM 718 C C . LEU A 1 91 ? -8.792 5.020 19.133 1.00 94.12 91 LEU A C 1
ATOM 720 O O . LEU A 1 91 ? -8.522 5.015 17.937 1.00 94.12 91 LEU A O 1
ATOM 724 N N . GLU A 1 92 ? -8.584 6.073 19.921 1.00 94.56 92 GLU A N 1
ATOM 725 C CA . GLU A 1 92 ? -8.013 7.331 19.446 1.00 94.56 92 GLU A CA 1
ATOM 726 C C . GLU A 1 92 ? -6.653 7.103 18.775 1.00 94.56 92 GLU A C 1
ATOM 728 O O . GLU A 1 92 ? -6.465 7.494 17.624 1.00 94.56 92 GLU A O 1
ATOM 733 N N . VAL A 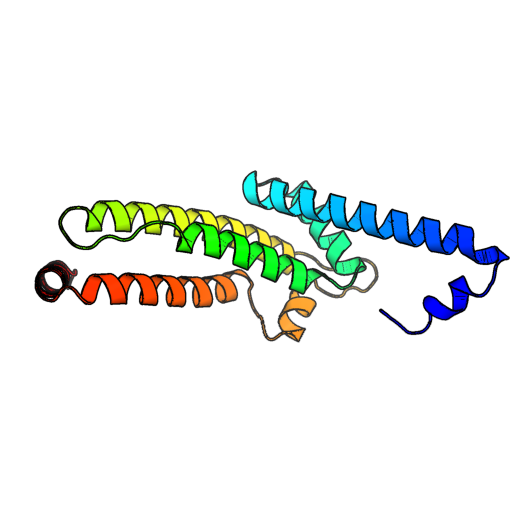1 93 ? -5.741 6.379 19.432 1.00 95.12 93 VAL A N 1
ATOM 734 C CA . VAL A 1 93 ? -4.424 6.045 18.864 1.00 95.12 93 VAL A CA 1
ATOM 735 C C . VAL A 1 93 ? -4.561 5.226 17.575 1.00 95.12 93 VAL A C 1
ATOM 737 O O . VAL A 1 93 ? -3.883 5.511 16.590 1.00 95.12 93 VAL A O 1
ATOM 740 N N . ASN A 1 94 ? -5.459 4.235 17.533 1.00 95.06 94 ASN A N 1
ATOM 741 C CA . ASN A 1 94 ? -5.704 3.450 16.316 1.00 95.06 94 ASN A CA 1
ATOM 742 C C . ASN A 1 94 ? -6.193 4.331 15.160 1.00 95.06 94 ASN A C 1
ATOM 744 O O . ASN A 1 94 ? -5.730 4.163 14.033 1.00 95.06 94 ASN A O 1
ATOM 748 N N . LEU A 1 95 ? -7.118 5.257 15.428 1.00 95.38 95 LEU A N 1
ATOM 749 C CA . LEU A 1 95 ? -7.656 6.168 14.421 1.00 95.38 95 LEU A CA 1
ATOM 750 C C . LEU A 1 95 ? -6.604 7.178 13.954 1.00 95.38 95 LEU A C 1
ATOM 752 O O . LEU A 1 95 ? -6.514 7.429 12.757 1.00 95.38 95 LEU A O 1
ATOM 756 N N . GLN A 1 96 ? -5.765 7.697 14.854 1.00 96.25 96 GLN A N 1
ATOM 757 C CA . GLN A 1 96 ? -4.641 8.566 14.490 1.00 96.25 96 GLN A CA 1
ATOM 758 C C . GLN A 1 96 ? -3.666 7.853 13.545 1.00 96.25 96 GLN A C 1
ATOM 760 O O . GLN A 1 96 ? -3.293 8.409 12.511 1.00 96.25 96 GLN A O 1
ATOM 765 N N . VAL A 1 97 ? -3.302 6.600 13.853 1.00 96.12 97 VAL A N 1
ATOM 766 C CA . VAL A 1 97 ? -2.459 5.788 12.963 1.00 96.12 97 VAL A CA 1
ATOM 767 C C . VAL A 1 97 ? -3.168 5.555 11.630 1.00 96.12 97 VAL A C 1
ATOM 769 O O . VAL A 1 97 ? -2.575 5.798 10.583 1.00 96.12 97 VAL A O 1
ATOM 772 N N . LEU A 1 98 ? -4.443 5.155 11.638 1.00 96.19 98 LEU A N 1
ATOM 773 C CA . LEU A 1 98 ? -5.209 4.915 10.413 1.00 96.19 98 LEU A CA 1
ATOM 774 C C . LEU A 1 98 ? -5.274 6.153 9.509 1.00 96.19 98 LEU A C 1
ATOM 776 O O . LEU A 1 98 ? -5.051 6.037 8.305 1.00 96.19 98 LEU A O 1
ATOM 780 N N . VAL A 1 99 ? -5.539 7.331 10.078 1.00 96.12 99 VAL A N 1
ATOM 781 C CA . VAL A 1 99 ? -5.559 8.605 9.346 1.00 96.12 99 VAL A CA 1
ATOM 782 C C . VAL A 1 99 ? -4.188 8.884 8.734 1.00 96.12 99 VAL A C 1
ATOM 784 O O . VAL A 1 99 ? -4.105 9.141 7.534 1.00 96.12 99 VAL A O 1
ATOM 787 N N . ALA A 1 100 ? -3.109 8.758 9.512 1.00 95.38 100 ALA A N 1
ATOM 788 C CA . ALA A 1 100 ? -1.753 8.995 9.022 1.00 95.38 100 ALA A CA 1
ATOM 789 C C . ALA A 1 100 ? -1.380 8.064 7.854 1.00 95.38 100 ALA A C 1
ATOM 791 O O . ALA A 1 100 ? -0.856 8.525 6.837 1.00 95.38 100 ALA A O 1
ATOM 792 N N . GLN A 1 101 ? -1.687 6.766 7.958 1.00 95.62 101 GLN A N 1
ATOM 793 C CA . GLN A 1 101 ? -1.404 5.813 6.881 1.00 95.62 101 GLN A CA 1
ATOM 794 C C . GLN A 1 101 ? -2.293 6.037 5.657 1.00 95.62 101 GLN A C 1
ATOM 796 O O . GLN A 1 101 ? -1.805 5.977 4.531 1.00 95.62 101 GLN A O 1
ATOM 801 N N . THR A 1 102 ? -3.567 6.377 5.860 1.00 96.19 102 THR A N 1
ATOM 802 C CA . THR A 1 102 ? -4.483 6.708 4.761 1.00 96.19 102 THR A CA 1
ATOM 803 C C . THR A 1 102 ? -3.979 7.911 3.972 1.00 96.19 102 THR A C 1
ATOM 805 O O . THR A 1 102 ? -3.966 7.864 2.748 1.00 96.19 102 THR A O 1
ATOM 808 N N . MET A 1 103 ? -3.512 8.968 4.645 1.00 95.25 103 MET A N 1
ATOM 809 C CA . MET A 1 103 ? -2.950 10.143 3.969 1.00 95.25 103 MET A CA 1
ATOM 810 C C . MET A 1 103 ? -1.729 9.781 3.117 1.00 95.25 103 MET A C 1
ATOM 812 O O . MET A 1 103 ? -1.609 10.238 1.984 1.00 95.25 103 MET A O 1
ATOM 816 N N . ARG A 1 104 ? -0.840 8.922 3.630 1.00 95.81 104 ARG A N 1
ATOM 817 C CA . ARG A 1 104 ? 0.334 8.445 2.884 1.00 95.81 104 ARG A CA 1
ATOM 818 C C . ARG A 1 104 ? -0.051 7.645 1.641 1.00 95.81 104 ARG A C 1
ATOM 820 O O . ARG A 1 104 ? 0.523 7.866 0.577 1.00 95.81 104 ARG A O 1
ATOM 827 N N . VAL A 1 105 ? -1.020 6.737 1.767 1.00 96.88 105 VAL A N 1
ATOM 828 C CA . VAL A 1 105 ? -1.541 5.966 0.629 1.00 96.88 105 VAL A CA 1
ATOM 829 C C . VAL A 1 105 ? -2.238 6.878 -0.375 1.00 96.88 105 VAL A C 1
ATOM 831 O O . VAL A 1 105 ? -2.052 6.703 -1.574 1.00 96.88 105 VAL A O 1
ATOM 834 N N . HIS A 1 106 ? -2.990 7.869 0.097 1.00 96.06 106 HIS A N 1
ATOM 835 C CA . HIS A 1 106 ? -3.701 8.801 -0.766 1.00 96.06 106 HIS A CA 1
ATOM 836 C C . HIS A 1 106 ? -2.751 9.620 -1.641 1.00 96.06 106 HIS A C 1
ATOM 838 O O . HIS A 1 106 ? -2.923 9.648 -2.853 1.00 96.06 106 HIS A O 1
ATOM 844 N N . LEU A 1 107 ? -1.686 10.180 -1.060 1.00 94.62 107 LEU A N 1
ATOM 845 C CA . LEU A 1 107 ? -0.655 10.893 -1.824 1.00 94.62 107 LEU A CA 1
ATOM 846 C C . LEU A 1 107 ? -0.001 10.001 -2.890 1.00 94.62 107 LEU A C 1
ATOM 848 O O . LEU A 1 107 ? 0.351 10.459 -3.977 1.00 94.62 107 LEU A O 1
ATOM 852 N N . LEU A 1 108 ? 0.177 8.715 -2.581 1.00 96.25 108 LEU A N 1
ATOM 853 C CA . LEU A 1 108 ? 0.713 7.742 -3.527 1.00 96.25 108 LEU A CA 1
ATOM 854 C C . LEU A 1 108 ? -0.273 7.465 -4.672 1.00 96.25 108 LEU A C 1
ATOM 856 O O . LEU A 1 108 ? 0.138 7.406 -5.828 1.00 96.25 108 LEU A O 1
ATOM 860 N N . ASP A 1 109 ? -1.560 7.330 -4.352 1.00 97.06 109 ASP A N 1
ATOM 861 C CA . ASP A 1 109 ? -2.655 7.137 -5.306 1.00 97.06 109 ASP A CA 1
ATOM 862 C C . ASP A 1 109 ? -2.798 8.344 -6.246 1.00 97.06 109 ASP A C 1
ATOM 864 O O . ASP A 1 109 ? -2.870 8.171 -7.460 1.00 97.06 109 ASP A O 1
ATOM 868 N N . GLU A 1 110 ? -2.729 9.570 -5.718 1.00 96.12 110 GLU A N 1
ATOM 869 C CA . GLU A 1 110 ? -2.751 10.799 -6.522 1.00 96.12 110 GLU A CA 1
ATOM 870 C C . GLU A 1 110 ? -1.610 10.828 -7.548 1.00 96.12 110 GLU A C 1
ATOM 872 O O . GLU A 1 110 ? -1.826 11.134 -8.723 1.00 96.12 110 GLU A O 1
ATOM 877 N N . LEU A 1 111 ? -0.395 10.445 -7.142 1.00 96.06 111 LEU A N 1
ATOM 878 C CA . LEU A 1 111 ? 0.747 10.365 -8.056 1.00 96.06 111 LEU A CA 1
ATOM 879 C C . LEU A 1 111 ? 0.565 9.285 -9.126 1.00 96.06 111 LEU A C 1
ATOM 881 O O . LEU A 1 111 ? 0.948 9.497 -10.277 1.00 96.06 111 LEU A O 1
ATOM 885 N N . VAL A 1 112 ? 0.000 8.132 -8.763 1.00 96.88 112 VAL A N 1
ATOM 886 C CA . VAL A 1 112 ? -0.296 7.040 -9.703 1.00 96.88 112 VAL A CA 1
ATOM 887 C C . VAL A 1 112 ? -1.362 7.463 -10.718 1.00 96.88 112 VAL A C 1
ATOM 889 O O . VAL A 1 112 ? -1.220 7.168 -11.903 1.00 96.88 112 VAL A O 1
ATOM 892 N N . GLN A 1 113 ? -2.390 8.192 -10.289 1.00 95.94 113 GLN A N 1
ATOM 893 C CA . GLN A 1 113 ? -3.455 8.680 -11.169 1.00 95.94 113 GLN A CA 1
ATOM 894 C C . GLN A 1 113 ? -2.978 9.807 -12.092 1.00 95.94 113 GLN A C 1
ATOM 896 O O . GLN A 1 113 ? -3.355 9.849 -13.262 1.00 95.94 113 GLN A O 1
ATOM 901 N N . ALA A 1 114 ? -2.117 10.699 -11.598 1.00 95.69 114 ALA A N 1
ATOM 902 C CA . ALA A 1 114 ? -1.592 11.817 -12.379 1.00 95.69 114 ALA A CA 1
ATOM 903 C C . ALA A 1 114 ? -0.539 11.394 -13.419 1.00 95.69 114 ALA A C 1
ATOM 905 O O . ALA A 1 114 ? -0.294 12.121 -14.386 1.00 95.69 114 ALA A O 1
ATOM 906 N N . LYS A 1 115 ? 0.119 10.243 -13.231 1.00 95.12 115 LYS A N 1
ATOM 907 C CA . LYS A 1 115 ? 1.247 9.829 -14.071 1.00 95.12 115 LYS A CA 1
ATOM 908 C C . LYS A 1 115 ? 0.862 8.972 -15.266 1.00 95.12 115 LYS A C 1
ATOM 910 O O . LYS A 1 115 ? 0.160 7.966 -15.168 1.00 95.12 115 LYS A O 1
ATOM 915 N N . SER A 1 116 ? 1.470 9.328 -16.392 1.00 95.88 116 SER A N 1
ATOM 916 C CA . SER A 1 116 ? 1.535 8.509 -17.596 1.00 95.88 116 SER A CA 1
ATOM 917 C C . SER A 1 116 ? 2.974 8.400 -18.065 1.00 95.88 116 SER A C 1
ATOM 919 O O . SER A 1 116 ? 3.752 9.348 -17.941 1.00 95.88 116 SER A O 1
ATOM 921 N N . ASP A 1 117 ? 3.326 7.235 -18.591 1.00 93.62 117 ASP A N 1
ATOM 922 C CA . ASP A 1 117 ? 4.646 7.015 -19.155 1.00 93.62 117 ASP A CA 1
ATOM 923 C C . ASP A 1 117 ? 4.816 7.821 -20.456 1.00 93.62 117 ASP A C 1
ATOM 925 O O . ASP A 1 117 ? 3.965 7.725 -21.344 1.00 93.62 117 ASP A O 1
ATOM 929 N N . PRO A 1 118 ? 5.888 8.621 -20.602 1.00 88.62 118 PRO A N 1
ATOM 930 C CA . PRO A 1 118 ? 6.044 9.513 -21.749 1.00 88.62 118 PRO A CA 1
ATOM 931 C C . PRO A 1 118 ? 6.294 8.780 -23.070 1.00 88.62 118 PRO A C 1
ATOM 933 O O . PRO A 1 118 ? 6.055 9.360 -24.124 1.00 88.62 118 PRO A O 1
ATOM 936 N N . LEU A 1 119 ? 6.790 7.538 -23.030 1.00 90.31 119 LEU A N 1
ATOM 937 C CA . LEU A 1 119 ? 7.127 6.779 -24.234 1.00 90.31 119 LEU A CA 1
ATOM 938 C C . LEU A 1 119 ? 5.944 5.944 -24.730 1.00 90.31 119 LEU A C 1
ATOM 940 O O . LEU A 1 119 ? 5.649 5.917 -25.920 1.00 90.31 119 LEU A O 1
ATOM 944 N N . THR A 1 120 ? 5.281 5.240 -23.817 1.00 91.69 120 THR A N 1
ATOM 945 C CA . THR A 1 120 ? 4.183 4.320 -24.140 1.00 91.69 120 THR A CA 1
ATOM 946 C C . THR A 1 120 ? 2.806 4.964 -24.021 1.00 91.69 120 THR A C 1
ATOM 948 O O . THR A 1 120 ? 1.820 4.348 -24.420 1.00 91.69 120 THR A O 1
ATOM 951 N N . HIS A 1 121 ? 2.716 6.172 -23.448 1.00 92.75 121 HIS A N 1
ATOM 952 C CA . HIS A 1 121 ? 1.470 6.870 -23.099 1.00 92.75 121 HIS A CA 1
ATOM 953 C C . HIS A 1 121 ? 0.517 6.067 -22.205 1.00 92.75 121 HIS A C 1
ATOM 955 O O . HIS A 1 121 ? -0.635 6.449 -22.000 1.00 92.75 121 HIS A O 1
ATOM 961 N N . ARG A 1 122 ? 0.991 4.957 -21.638 1.00 95.62 122 ARG A N 1
ATOM 962 C CA . ARG A 1 122 ? 0.214 4.132 -20.731 1.00 95.62 122 ARG A CA 1
ATOM 963 C C . ARG A 1 122 ? 0.201 4.797 -19.354 1.00 95.62 122 ARG A C 1
ATOM 965 O O . ARG A 1 122 ? 1.251 5.136 -18.805 1.00 95.62 122 ARG A O 1
ATOM 972 N N . SER A 1 123 ? -0.994 4.977 -18.796 1.00 96.62 123 SER A N 1
ATOM 973 C CA . SER A 1 123 ? -1.156 5.514 -17.444 1.00 96.62 123 SER A CA 1
ATOM 974 C C . SER A 1 123 ? -0.657 4.515 -16.404 1.00 96.62 123 SER A C 1
ATOM 976 O O . SER A 1 123 ? -0.763 3.297 -16.586 1.00 96.62 123 SER A O 1
ATOM 978 N N . PHE A 1 124 ? -0.141 5.014 -15.285 1.00 97.56 124 PHE A N 1
ATOM 979 C CA . PHE A 1 124 ? 0.281 4.149 -14.181 1.00 97.56 124 PHE A CA 1
ATOM 980 C C . PHE A 1 124 ? -0.933 3.455 -13.561 1.00 97.56 124 PHE A C 1
ATOM 982 O O . PHE A 1 124 ? -0.876 2.264 -13.258 1.00 97.56 124 PHE A O 1
ATOM 989 N N . GLN A 1 125 ? -2.055 4.171 -13.494 1.00 97.25 125 GLN A N 1
ATOM 990 C CA . GLN A 1 125 ? -3.362 3.655 -13.107 1.00 97.25 125 GLN A CA 1
ATOM 991 C C . GLN A 1 125 ? -3.768 2.381 -13.871 1.00 97.25 125 GLN A C 1
ATOM 993 O O . GLN A 1 125 ? -4.221 1.420 -13.253 1.00 97.25 125 GLN A O 1
ATOM 998 N N . SER A 1 126 ? -3.513 2.300 -15.183 1.00 96.62 126 SER A N 1
ATOM 999 C CA . SER A 1 126 ? -3.845 1.103 -15.978 1.00 96.62 126 SER A CA 1
ATOM 1000 C C . SER A 1 126 ? -3.109 -0.170 -15.531 1.00 96.62 126 SER A C 1
ATOM 1002 O O . SER A 1 126 ? -3.469 -1.279 -15.926 1.00 96.62 126 SER A O 1
ATOM 1004 N N . VAL A 1 127 ? -2.025 -0.041 -14.756 1.00 96.69 127 VAL A N 1
ATOM 1005 C CA . VAL A 1 127 ? -1.335 -1.191 -14.157 1.00 96.69 127 VAL A CA 1
ATOM 1006 C C . VAL A 1 127 ? -2.145 -1.754 -12.993 1.00 96.69 127 VAL A C 1
ATOM 1008 O O . VAL A 1 127 ? -2.217 -2.967 -12.858 1.00 96.69 127 VAL A O 1
ATOM 1011 N N . LEU A 1 128 ? -2.774 -0.899 -12.186 1.00 97.19 128 LEU A N 1
ATOM 1012 C CA . LEU A 1 128 ? -3.625 -1.314 -11.069 1.00 97.19 128 LEU A CA 1
ATOM 1013 C C . LEU A 1 128 ? -4.953 -1.883 -11.586 1.00 97.19 128 LEU A C 1
ATOM 1015 O O . LEU A 1 128 ? -5.432 -2.899 -11.086 1.00 97.19 128 LEU A O 1
ATOM 1019 N N . GLU A 1 129 ? -5.516 -1.278 -12.634 1.00 97.25 129 GLU A N 1
ATOM 1020 C CA . GLU A 1 129 ? -6.757 -1.745 -13.266 1.00 97.25 129 GLU A CA 1
ATOM 1021 C C . GLU A 1 129 ? -6.622 -3.152 -13.859 1.00 97.25 129 GLU A C 1
ATOM 1023 O O . GLU A 1 129 ? -7.576 -3.928 -13.812 1.00 97.25 129 GLU A O 1
ATOM 1028 N N . ALA A 1 130 ? -5.433 -3.515 -14.355 1.00 96.44 130 ALA A N 1
ATOM 1029 C CA . ALA A 1 130 ? -5.144 -4.872 -14.823 1.00 96.44 130 ALA A CA 1
ATOM 1030 C C . ALA A 1 130 ? -5.276 -5.931 -13.709 1.00 96.44 130 ALA A C 1
ATOM 1032 O O . ALA A 1 130 ? -5.560 -7.092 -13.997 1.00 96.44 130 ALA A O 1
ATOM 1033 N N . ASP A 1 131 ? -5.129 -5.519 -12.448 1.00 96.38 131 ASP A N 1
ATOM 1034 C CA . ASP A 1 131 ? -5.337 -6.325 -11.243 1.00 96.38 131 ASP A CA 1
ATOM 1035 C C . ASP A 1 131 ? -6.712 -6.065 -10.583 1.00 96.38 131 ASP A C 1
ATOM 1037 O O . ASP A 1 131 ? -6.972 -6.514 -9.466 1.00 96.38 131 ASP A O 1
ATOM 1041 N N . GLY A 1 132 ? -7.616 -5.344 -11.259 1.00 96.00 132 GLY A N 1
ATOM 1042 C CA . GLY A 1 132 ? -8.957 -5.026 -10.760 1.00 96.00 132 GLY A CA 1
ATOM 1043 C C . GLY A 1 132 ? -8.992 -3.941 -9.680 1.00 96.00 132 GLY A C 1
ATOM 1044 O O . GLY A 1 132 ? -9.987 -3.817 -8.965 1.00 96.00 132 GLY A O 1
ATOM 1045 N N . VAL A 1 133 ? -7.924 -3.151 -9.539 1.00 96.88 133 VAL A N 1
ATOM 1046 C CA . VAL A 1 133 ? -7.814 -2.090 -8.532 1.00 96.88 133 VAL A CA 1
ATOM 1047 C C . VAL A 1 133 ? -8.019 -0.725 -9.181 1.00 96.88 133 VAL A C 1
ATOM 1049 O O . VAL A 1 133 ? -7.165 -0.230 -9.906 1.00 96.88 133 VAL A O 1
ATOM 1052 N N . ALA A 1 134 ? -9.157 -0.092 -8.892 1.00 94.38 134 ALA A N 1
ATOM 1053 C CA . ALA A 1 134 ? -9.493 1.232 -9.422 1.00 94.38 134 ALA A CA 1
ATOM 1054 C C . ALA A 1 134 ? -8.874 2.395 -8.624 1.00 94.38 134 ALA A C 1
ATOM 1056 O O . ALA A 1 134 ? -8.743 3.497 -9.139 1.00 94.38 134 ALA A O 1
ATOM 1057 N N . SER A 1 135 ? -8.503 2.181 -7.363 1.00 96.06 135 SER A N 1
ATOM 1058 C CA . SER A 1 135 ? -7.851 3.192 -6.526 1.00 96.06 135 SER A CA 1
ATOM 1059 C C . SER A 1 135 ? -7.050 2.489 -5.445 1.00 96.06 135 SER A C 1
ATOM 1061 O O . SER A 1 135 ? -7.553 1.573 -4.784 1.00 96.06 135 SER A O 1
ATOM 1063 N N . LEU A 1 136 ? -5.810 2.934 -5.246 1.00 97.06 136 LEU A N 1
ATOM 1064 C CA . LEU A 1 136 ? -4.974 2.414 -4.173 1.00 97.06 136 LEU A CA 1
ATOM 1065 C C . LEU A 1 136 ? -5.545 2.795 -2.799 1.00 97.06 136 LEU A C 1
ATOM 1067 O O . LEU A 1 136 ? -5.529 1.982 -1.877 1.00 97.06 136 LEU A O 1
ATOM 1071 N N . THR A 1 137 ? -6.118 3.996 -2.682 1.00 97.50 137 THR A N 1
ATOM 1072 C CA . THR A 1 137 ? -6.796 4.469 -1.467 1.00 97.50 137 THR A CA 1
ATOM 1073 C C . THR A 1 137 ? -7.997 3.585 -1.129 1.00 97.50 137 THR A C 1
ATOM 1075 O O . THR A 1 137 ? -8.138 3.144 0.010 1.00 97.50 137 THR A O 1
ATOM 1078 N N . ALA A 1 138 ? -8.843 3.269 -2.115 1.00 96.75 138 ALA A N 1
ATOM 1079 C CA . ALA A 1 138 ? -9.995 2.387 -1.920 1.00 96.75 138 ALA A CA 1
ATOM 1080 C C . ALA A 1 138 ? -9.570 0.954 -1.556 1.00 96.75 138 ALA A C 1
ATOM 1082 O O . ALA A 1 138 ? -10.140 0.352 -0.646 1.00 96.75 138 ALA A O 1
ATOM 1083 N N . TYR A 1 139 ? -8.538 0.428 -2.226 1.00 97.75 139 TYR A N 1
ATOM 1084 C CA . TYR A 1 139 ? -7.947 -0.870 -1.898 1.00 97.75 139 TYR A CA 1
ATOM 1085 C C . TYR A 1 139 ? -7.468 -0.912 -0.440 1.00 97.75 139 TYR A C 1
ATOM 1087 O O . TYR A 1 139 ? -7.839 -1.816 0.307 1.00 97.75 139 TYR A O 1
ATOM 1095 N N . PHE A 1 140 ? -6.716 0.103 -0.006 1.00 98.19 140 PHE A N 1
ATOM 1096 C CA . PHE A 1 140 ? -6.243 0.207 1.372 1.00 98.19 140 PHE A CA 1
ATOM 1097 C C . PHE A 1 140 ? -7.392 0.304 2.381 1.00 98.19 140 PHE A C 1
ATOM 1099 O O . PHE A 1 140 ? -7.361 -0.380 3.400 1.00 98.19 140 PHE A O 1
ATOM 1106 N N . TRP A 1 141 ? -8.431 1.098 2.103 1.00 97.56 141 TRP A N 1
ATOM 1107 C CA . TRP A 1 141 ? -9.593 1.223 2.991 1.00 97.56 141 TRP A CA 1
ATOM 1108 C C . TRP A 1 141 ? -10.347 -0.092 3.185 1.00 97.56 141 TRP A C 1
ATOM 1110 O O . TRP A 1 141 ? -10.777 -0.389 4.302 1.00 97.56 141 TRP A O 1
ATOM 1120 N N . ASN A 1 142 ? -10.490 -0.904 2.138 1.00 97.06 142 ASN A N 1
ATOM 1121 C CA . ASN A 1 142 ? -11.122 -2.220 2.254 1.00 97.06 142 ASN A CA 1
ATOM 1122 C C . ASN A 1 142 ? -10.337 -3.133 3.210 1.00 97.06 142 ASN A C 1
ATOM 1124 O O . ASN A 1 142 ? -10.916 -3.751 4.105 1.00 97.06 142 ASN A O 1
ATOM 1128 N N . GLU A 1 143 ? -9.012 -3.155 3.087 1.00 97.56 143 GLU A N 1
ATOM 1129 C CA . GLU A 1 143 ? -8.150 -3.941 3.972 1.00 97.56 143 GLU A CA 1
ATOM 1130 C C . GLU A 1 143 ? -8.131 -3.381 5.407 1.00 97.56 143 GLU A C 1
ATOM 1132 O O . GLU A 1 143 ? -8.264 -4.121 6.387 1.00 97.56 143 GLU A O 1
ATOM 1137 N N . ALA A 1 144 ? -8.042 -2.057 5.554 1.00 97.19 144 ALA A N 1
ATOM 1138 C CA . ALA A 1 144 ? -8.027 -1.382 6.846 1.00 97.19 144 ALA A CA 1
ATOM 1139 C C . ALA A 1 144 ? -9.343 -1.560 7.613 1.00 97.19 144 ALA A C 1
ATOM 1141 O O . ALA A 1 144 ? -9.327 -1.829 8.816 1.00 97.19 144 ALA A O 1
ATOM 1142 N N . THR A 1 145 ? -10.488 -1.477 6.933 1.00 96.19 145 THR A N 1
ATOM 1143 C CA . THR A 1 145 ? -11.801 -1.727 7.549 1.00 96.19 145 THR A CA 1
ATOM 1144 C C . THR A 1 145 ? -11.960 -3.186 7.967 1.00 96.19 145 THR A C 1
ATOM 1146 O O . THR A 1 145 ? -12.479 -3.446 9.055 1.00 96.19 145 THR A O 1
ATOM 1149 N N . ALA A 1 146 ? -11.462 -4.144 7.179 1.00 96.69 146 ALA A N 1
ATOM 1150 C CA . ALA A 1 146 ? -11.440 -5.553 7.564 1.00 96.69 146 ALA A CA 1
ATOM 1151 C C . ALA A 1 146 ? -10.571 -5.792 8.815 1.00 96.69 146 ALA A C 1
ATOM 1153 O O . ALA A 1 146 ? -11.016 -6.442 9.771 1.00 96.69 146 ALA A O 1
ATOM 1154 N N . ALA A 1 147 ? -9.370 -5.209 8.859 1.00 95.81 147 ALA A N 1
ATOM 1155 C CA . ALA A 1 147 ? -8.473 -5.285 10.010 1.00 95.81 147 ALA A CA 1
ATOM 1156 C C . ALA A 1 147 ? -9.087 -4.633 11.262 1.00 95.81 147 ALA A C 1
ATOM 1158 O O . ALA A 1 147 ? -9.094 -5.231 12.343 1.00 95.81 147 ALA A O 1
ATOM 1159 N N . PHE A 1 148 ? -9.675 -3.442 11.117 1.00 95.25 148 PHE A N 1
ATOM 1160 C CA . PHE A 1 148 ? -10.350 -2.747 12.210 1.00 95.25 148 PHE A CA 1
ATOM 1161 C C . PHE A 1 148 ? -11.558 -3.533 12.725 1.00 95.25 148 PHE A C 1
ATOM 1163 O O . PHE A 1 148 ? -11.705 -3.711 13.932 1.00 95.25 148 PHE A O 1
ATOM 1170 N N . LYS A 1 149 ? -12.386 -4.088 11.831 1.00 94.19 149 LYS A N 1
ATOM 1171 C CA . LYS A 1 149 ? -13.522 -4.946 12.197 1.00 94.19 149 LYS A CA 1
ATOM 1172 C C . LYS A 1 149 ? -13.070 -6.157 13.010 1.00 94.19 149 LYS A C 1
ATOM 1174 O O . LYS A 1 149 ? -13.707 -6.489 14.006 1.00 94.19 149 LYS A O 1
ATOM 1179 N N . SER A 1 150 ? -11.962 -6.792 12.626 1.00 94.00 150 SER A N 1
ATOM 1180 C CA . SER A 1 150 ? -11.373 -7.911 13.374 1.00 94.00 150 SER A CA 1
ATOM 1181 C C . SER A 1 150 ? -10.923 -7.492 14.780 1.00 94.00 150 SER A C 1
ATOM 1183 O O . SER A 1 150 ? -11.243 -8.167 15.761 1.00 94.00 150 SER A O 1
ATOM 1185 N N . LYS A 1 151 ? -10.250 -6.341 14.910 1.00 92.69 151 LYS A N 1
ATOM 1186 C CA . LYS A 1 151 ? -9.872 -5.765 16.213 1.00 92.69 151 LYS A CA 1
ATOM 1187 C C . LYS A 1 151 ? -11.093 -5.466 17.080 1.00 92.69 151 LYS A C 1
ATOM 1189 O O . LYS A 1 151 ? -11.158 -5.892 18.230 1.00 92.69 151 LYS A O 1
ATOM 1194 N N . PHE A 1 152 ? -12.083 -4.785 16.516 1.00 91.50 152 PHE A N 1
ATOM 1195 C CA . PHE A 1 152 ? -13.290 -4.384 17.229 1.00 91.50 152 PHE A CA 1
ATOM 1196 C C . PHE A 1 152 ? -14.135 -5.590 17.662 1.00 91.50 152 PHE A C 1
ATOM 1198 O O . PHE A 1 152 ? -14.687 -5.613 18.762 1.00 91.50 152 PHE A O 1
ATOM 1205 N N . ALA A 1 153 ? -14.185 -6.641 16.838 1.00 91.94 153 ALA A N 1
ATOM 1206 C CA . ALA A 1 153 ? -14.844 -7.893 17.191 1.00 91.94 153 ALA A CA 1
ATOM 1207 C C . ALA A 1 153 ? -14.230 -8.529 18.447 1.00 91.94 153 ALA A C 1
ATOM 1209 O O . ALA A 1 153 ? -14.982 -9.022 19.286 1.00 91.94 153 ALA A O 1
ATOM 1210 N N . LYS A 1 154 ? -12.898 -8.472 18.614 1.00 90.69 154 LYS A N 1
ATOM 1211 C CA . LYS A 1 154 ? -12.209 -8.951 19.827 1.00 90.69 154 LYS A CA 1
ATOM 1212 C C . LYS A 1 154 ? -12.590 -8.133 21.060 1.00 90.69 154 LYS A C 1
ATOM 1214 O O . LYS A 1 154 ? -12.878 -8.722 22.094 1.00 90.69 154 LYS A O 1
ATOM 1219 N N . VAL A 1 155 ? -12.682 -6.807 20.943 1.00 90.06 155 VAL A N 1
ATOM 1220 C CA . VAL A 1 155 ? -13.158 -5.937 22.039 1.00 90.06 155 VAL A CA 1
ATOM 1221 C C . VAL A 1 155 ? -14.576 -6.326 22.469 1.00 90.06 155 VAL A C 1
ATOM 1223 O O . VAL A 1 155 ? -14.866 -6.453 23.654 1.00 90.06 155 VAL A O 1
ATOM 1226 N N . CYS A 1 156 ? -15.453 -6.590 21.500 1.00 88.44 156 CYS A N 1
ATOM 1227 C CA . CYS A 1 156 ? -16.842 -6.977 21.741 1.00 88.44 156 CYS A CA 1
ATOM 1228 C C . CYS A 1 156 ? -17.032 -8.404 22.294 1.00 88.44 156 CYS A C 1
ATOM 1230 O O . CYS A 1 156 ? -18.169 -8.771 22.610 1.00 88.44 156 CYS A O 1
ATOM 1232 N N . GLN A 1 157 ? -15.973 -9.217 22.406 1.00 89.69 157 GLN A N 1
ATOM 1233 C CA . GLN A 1 157 ? -16.045 -10.512 23.098 1.00 89.69 157 GLN A CA 1
ATOM 1234 C C . GLN A 1 157 ? -16.264 -10.331 24.605 1.00 89.69 157 GLN A C 1
ATOM 1236 O O . GLN A 1 157 ? -16.909 -11.174 25.234 1.00 89.69 157 GLN A O 1
ATOM 1241 N N . ASP A 1 158 ? -15.816 -9.206 25.169 1.00 86.44 158 ASP A N 1
ATOM 1242 C CA . ASP A 1 158 ? -16.192 -8.800 26.516 1.00 86.44 158 ASP A CA 1
ATOM 1243 C C . ASP A 1 158 ? -17.658 -8.343 26.524 1.00 86.44 158 ASP A C 1
ATOM 1245 O O . ASP A 1 158 ? -18.011 -7.235 26.113 1.00 86.44 158 ASP A O 1
ATOM 1249 N N . ARG A 1 159 ? -18.543 -9.229 26.996 1.00 79.62 159 ARG A N 1
ATOM 1250 C CA . ARG A 1 159 ? -19.990 -8.976 27.055 1.00 79.62 159 ARG A CA 1
ATOM 1251 C C . ARG A 1 159 ? -20.350 -7.796 27.953 1.00 79.62 159 ARG A C 1
ATOM 1253 O O . ARG A 1 159 ? -21.373 -7.159 27.699 1.00 79.62 159 ARG A O 1
ATOM 1260 N N . SER A 1 160 ? -19.569 -7.544 29.003 1.00 80.50 160 SER A N 1
ATOM 1261 C CA . SER A 1 160 ? -19.825 -6.437 29.922 1.00 80.50 160 SER A CA 1
ATOM 1262 C C . SER A 1 160 ? -19.498 -5.115 29.238 1.00 80.50 160 SER A C 1
ATOM 1264 O O . SER A 1 160 ? -20.351 -4.232 29.163 1.00 80.50 160 SER A O 1
ATOM 1266 N N . TYR A 1 161 ? -18.330 -5.051 28.601 1.00 81.81 161 TYR A N 1
ATOM 1267 C CA . TYR A 1 161 ? -17.867 -3.859 27.912 1.00 81.81 161 TYR A CA 1
ATOM 1268 C C . TYR A 1 161 ? -18.665 -3.564 26.635 1.00 81.81 161 TYR A C 1
ATOM 1270 O O . TYR A 1 161 ? -18.996 -2.415 26.352 1.00 81.81 161 TYR A O 1
ATOM 1278 N N . LYS A 1 162 ? -19.093 -4.602 25.905 1.00 85.75 162 LYS A N 1
ATOM 1279 C CA . LYS A 1 162 ? -19.975 -4.468 24.736 1.00 85.75 162 LYS A CA 1
ATOM 1280 C C . LYS A 1 162 ? -21.269 -3.711 25.056 1.00 85.75 162 LYS A C 1
ATOM 1282 O O . LYS A 1 162 ? -21.732 -2.930 24.228 1.00 85.75 162 LYS A O 1
ATOM 1287 N N . ARG A 1 163 ? -21.879 -3.947 26.225 1.00 85.19 163 ARG A N 1
ATOM 1288 C CA . ARG A 1 163 ? -23.107 -3.238 26.634 1.00 85.19 163 ARG A CA 1
ATOM 1289 C C . ARG A 1 163 ? -22.845 -1.749 26.839 1.00 85.19 163 ARG A C 1
ATOM 1291 O O . ARG A 1 163 ? -23.646 -0.943 26.379 1.00 85.19 163 ARG A O 1
ATOM 1298 N N . THR A 1 164 ? -21.724 -1.412 27.472 1.00 85.25 164 THR A N 1
ATOM 1299 C CA . THR A 1 164 ? -21.279 -0.028 27.664 1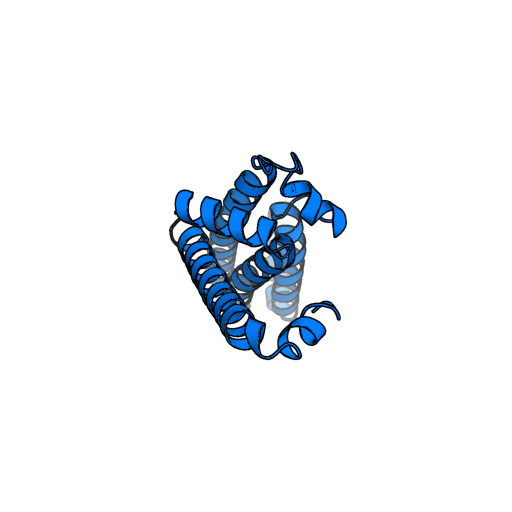.00 85.25 164 THR A CA 1
ATOM 1300 C C . THR A 1 164 ? -21.055 0.670 26.324 1.00 85.25 164 THR A C 1
ATOM 1302 O O . THR A 1 164 ? -21.628 1.727 26.097 1.00 85.25 164 THR A O 1
ATOM 1305 N N . LEU A 1 165 ? -20.342 0.034 25.387 1.00 85.12 165 LEU A N 1
ATOM 1306 C CA . LEU A 1 165 ? -20.104 0.595 24.050 1.00 85.12 165 LEU A CA 1
ATOM 1307 C C . LEU A 1 165 ? -21.395 0.890 23.280 1.00 85.12 165 LEU A C 1
ATOM 1309 O O . LEU A 1 165 ? -21.521 1.943 22.668 1.00 85.12 165 LEU A O 1
ATOM 1313 N N . ILE A 1 166 ? -22.368 -0.026 23.318 1.00 85.44 166 ILE A N 1
ATOM 1314 C CA . ILE A 1 166 ? -23.663 0.181 22.651 1.00 85.44 166 ILE A CA 1
ATOM 1315 C C . ILE A 1 166 ? -24.424 1.354 23.282 1.00 85.44 166 ILE A C 1
ATOM 1317 O O . ILE A 1 166 ? -25.101 2.087 22.569 1.00 85.44 166 ILE A O 1
ATOM 1321 N N . ALA A 1 167 ? -24.321 1.535 24.602 1.00 85.75 167 ALA A N 1
ATOM 1322 C CA . ALA A 1 167 ? -24.952 2.653 25.297 1.00 85.75 167 ALA A CA 1
ATOM 1323 C C . ALA A 1 167 ? -24.275 4.004 24.993 1.00 85.75 167 ALA A C 1
ATOM 1325 O O . ALA A 1 167 ? -24.956 5.025 24.980 1.00 85.75 167 ALA A O 1
ATOM 1326 N N . GLU A 1 168 ? -22.962 4.003 24.741 1.00 84.50 168 GLU A N 1
ATOM 1327 C CA . GLU A 1 168 ? -22.161 5.191 24.411 1.00 84.50 168 GLU A CA 1
ATOM 1328 C C . GLU A 1 168 ? -22.202 5.574 22.920 1.00 84.50 168 GLU A C 1
ATOM 1330 O O . GLU A 1 168 ? -21.809 6.686 22.568 1.00 84.50 168 GLU A O 1
ATOM 1335 N N . CYS A 1 169 ? -22.675 4.691 22.031 1.00 77.00 169 CYS A N 1
ATOM 1336 C CA . CYS A 1 169 ? -22.800 5.004 20.607 1.00 77.00 169 CYS A CA 1
ATOM 1337 C C . CYS A 1 169 ? -23.752 6.198 20.379 1.00 77.00 169 CYS A C 1
ATOM 1339 O O . CYS A 1 169 ? -24.902 6.148 20.832 1.00 77.00 169 CYS A O 1
ATOM 1341 N N . PRO A 1 170 ? -23.320 7.240 19.637 1.00 73.06 170 PRO A N 1
ATOM 1342 C CA . PRO A 1 170 ? -24.205 8.324 19.221 1.00 73.06 170 PRO A CA 1
ATOM 1343 C C . PRO A 1 170 ? -25.417 7.766 18.465 1.00 73.06 170 PRO A C 1
ATOM 1345 O O . PRO A 1 170 ? -25.264 6.855 17.648 1.00 73.06 170 PRO A O 1
ATOM 1348 N N . LYS A 1 171 ? -26.608 8.291 18.770 1.00 63.66 171 LYS A N 1
ATOM 1349 C CA . LYS A 1 171 ? -27.864 7.922 18.104 1.00 63.66 171 LYS A CA 1
ATOM 1350 C C . LYS A 1 171 ? -28.031 8.632 16.771 1.00 63.66 171 LYS A C 1
ATOM 1352 O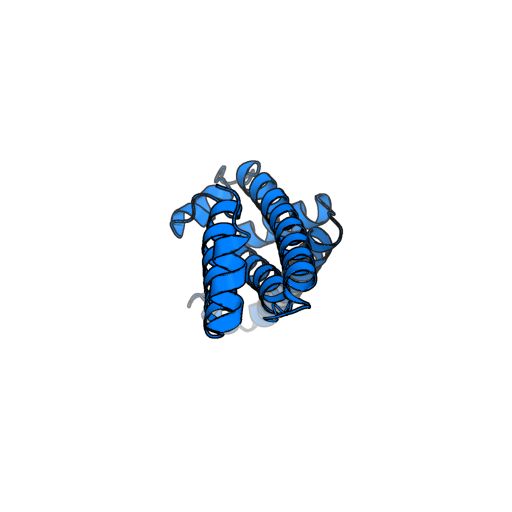 O . LYS A 1 171 ? -27.655 9.822 16.705 1.00 63.66 171 LYS A O 1
#

Secondary structure (DSSP, 8-state):
--TTHHHHTTSGGGHHHHHHHHHHHHHHHHHHHHHHHHHHHHT-HHHHHHHHHHHHHTT-HHHHHHHHHHHHHHHHHHS---SSTTHHHHHHHHHHHHHHHHHHHHHHHHHHHH-B-TTT--BSHHHHHTTT-S-HHHHHHHHHHHHHHHHHHHHTTSHHHHHHHHHHS--

pLDDT: mean 91.05, std 9.66, range [45.22, 98.19]

Organism: Polarella glacialis (NCBI:txid89957)

Radius of gyration: 21.72 Å; chains: 1; bounding box: 59×33×56 Å

Sequence (171 aa):
MSSQESNLEKVELLRPEVLWIRDCGIRVRRQSEEDLKTGVRQGNQIALSVALQVFFNLQSLWPQLKKVSAELLEEFAQAPLPAGACFHQGLEVNLQVLVAQTMRVHLLDELVQAKSDPLTHRSFQSVLEADGVASLTAYFWNEATAAFKSKFAKVCQDRSYKRTLIAECPK